Protein AF-A0AAJ3P8P9-F1 (afdb_monomer)

Radius of gyration: 19.2 Å; Cα contacts (8 Å, |Δi|>4): 146; chains: 1; bounding box: 42×25×70 Å

Structure (mmCIF, N/CA/C/O backbone):
data_AF-A0AAJ3P8P9-F1
#
_entry.id   AF-A0AAJ3P8P9-F1
#
loop_
_atom_site.group_PDB
_atom_site.id
_atom_site.type_symbol
_atom_site.label_atom_id
_atom_site.label_alt_id
_atom_site.label_comp_id
_atom_site.label_asym_id
_atom_site.label_entity_id
_atom_site.label_seq_id
_atom_site.pdbx_PDB_ins_code
_atom_site.Cartn_x
_atom_site.Cartn_y
_atom_site.Cartn_z
_atom_site.occupancy
_atom_site.B_iso_or_equiv
_atom_site.auth_seq_id
_atom_site.auth_comp_id
_atom_site.auth_asym_id
_atom_site.auth_atom_id
_atom_site.pdbx_PDB_model_num
ATOM 1 N N . MET A 1 1 ? 12.335 2.574 -23.835 1.00 66.94 1 MET A N 1
ATOM 2 C CA . MET A 1 1 ? 11.159 1.695 -23.687 1.00 66.94 1 MET A CA 1
ATOM 3 C C . MET A 1 1 ? 11.630 0.254 -23.532 1.00 66.94 1 MET A C 1
ATOM 5 O O . MET A 1 1 ? 12.696 -0.057 -24.052 1.00 66.94 1 MET A O 1
ATOM 9 N N . CYS A 1 2 ? 10.925 -0.593 -22.775 1.00 72.62 2 CYS A N 1
ATOM 10 C CA . CYS A 1 2 ? 11.239 -2.029 -22.658 1.00 72.62 2 CYS A CA 1
ATOM 11 C C . CYS A 1 2 ? 10.487 -2.867 -23.708 1.00 72.62 2 CYS A C 1
ATOM 13 O O . CYS A 1 2 ? 9.585 -2.353 -24.362 1.00 72.62 2 CYS A O 1
ATOM 15 N N . SER A 1 3 ? 10.789 -4.168 -23.816 1.00 75.62 3 SER A N 1
ATOM 16 C CA . SER A 1 3 ? 10.095 -5.102 -24.727 1.00 75.62 3 SER A CA 1
ATOM 17 C C . SER A 1 3 ? 8.598 -5.273 -24.438 1.00 75.62 3 SER A C 1
ATOM 19 O O . SER A 1 3 ? 7.863 -5.749 -25.291 1.00 75.62 3 SER A O 1
ATOM 21 N N . ARG A 1 4 ? 8.142 -4.873 -23.244 1.00 71.12 4 ARG A N 1
ATOM 22 C CA . ARG A 1 4 ? 6.721 -4.818 -22.862 1.00 71.12 4 ARG A CA 1
ATOM 23 C C . ARG A 1 4 ? 6.089 -3.435 -23.071 1.00 71.12 4 ARG A C 1
ATOM 25 O O . ARG A 1 4 ? 4.999 -3.185 -22.585 1.00 71.12 4 ARG A O 1
ATOM 32 N N . GLY A 1 5 ? 6.782 -2.514 -23.743 1.00 76.62 5 GLY A N 1
ATOM 33 C CA . GLY A 1 5 ? 6.258 -1.187 -24.080 1.00 76.62 5 GLY A CA 1
ATOM 34 C C . GLY A 1 5 ? 6.382 -0.126 -22.984 1.00 76.62 5 GLY A C 1
ATOM 35 O O . GLY A 1 5 ? 6.023 1.022 -23.217 1.00 76.62 5 GLY A O 1
ATOM 36 N N . HIS A 1 6 ? 6.938 -0.446 -21.814 1.00 76.44 6 HIS A N 1
ATOM 37 C CA . HIS A 1 6 ? 7.059 0.534 -20.734 1.00 76.44 6 HIS A CA 1
ATOM 38 C C . HIS A 1 6 ? 8.055 1.641 -21.072 1.00 76.44 6 HIS A C 1
ATOM 40 O O . HIS A 1 6 ? 9.225 1.363 -21.379 1.00 76.44 6 HIS A O 1
ATOM 46 N N . ASP A 1 7 ? 7.623 2.892 -20.959 1.00 76.12 7 ASP A N 1
ATOM 47 C CA . ASP A 1 7 ? 8.501 4.050 -21.030 1.00 76.12 7 ASP A CA 1
ATOM 48 C C . AS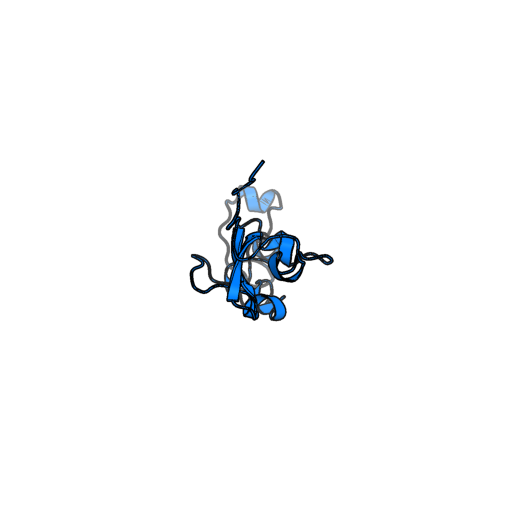P A 1 7 ? 9.231 4.219 -19.685 1.00 76.12 7 ASP A C 1
ATOM 50 O O . ASP A 1 7 ? 8.633 4.204 -18.614 1.00 76.12 7 ASP A O 1
ATOM 54 N N . PHE A 1 8 ? 10.561 4.278 -19.724 1.00 72.19 8 PHE A N 1
ATOM 55 C CA . PHE A 1 8 ? 11.367 4.595 -18.550 1.00 72.19 8 PHE A CA 1
ATOM 56 C C . PHE A 1 8 ? 12.691 5.215 -18.989 1.00 72.19 8 PHE A C 1
ATOM 58 O O . PHE A 1 8 ? 13.346 4.729 -19.925 1.00 72.19 8 PHE A O 1
ATOM 65 N N . SER A 1 9 ? 13.095 6.269 -18.286 1.00 67.19 9 SER A N 1
ATOM 66 C CA . SER A 1 9 ? 14.413 6.880 -18.436 1.00 67.19 9 SER A CA 1
ATOM 67 C C . SER A 1 9 ? 15.405 6.210 -17.493 1.00 67.19 9 SER A C 1
ATOM 69 O O . SER A 1 9 ? 15.178 6.115 -16.290 1.00 67.19 9 SER A O 1
ATOM 71 N N . ALA A 1 10 ? 16.513 5.738 -18.056 1.00 64.62 10 ALA A N 1
ATOM 72 C CA . ALA A 1 10 ? 17.664 5.223 -17.328 1.00 64.62 10 ALA A CA 1
ATOM 73 C C . ALA A 1 10 ? 18.930 5.735 -18.019 1.00 64.62 10 ALA A C 1
ATOM 75 O O . ALA A 1 10 ? 18.974 5.788 -19.252 1.00 64.62 10 ALA A O 1
ATOM 76 N N . SER A 1 11 ? 19.950 6.098 -17.240 1.00 71.62 11 SER A N 1
ATOM 77 C CA . SER A 1 11 ? 21.252 6.500 -17.780 1.00 71.62 11 SER A CA 1
ATOM 78 C C . SER A 1 11 ? 21.854 5.377 -18.641 1.00 71.62 11 SER A C 1
ATOM 80 O O . SER A 1 11 ? 21.644 4.202 -18.323 1.00 71.62 11 SER A O 1
ATOM 82 N N . PRO A 1 12 ? 22.638 5.685 -19.692 1.00 67.19 12 PRO A N 1
ATOM 83 C CA . PRO A 1 12 ? 23.249 4.674 -20.563 1.00 67.19 12 PRO A CA 1
ATOM 84 C C . PRO A 1 12 ? 24.023 3.583 -19.802 1.00 67.19 12 PRO A C 1
ATOM 86 O O . PRO A 1 12 ? 23.894 2.407 -20.122 1.00 67.19 12 PRO A O 1
ATOM 89 N N . ALA A 1 13 ? 24.730 3.947 -18.726 1.00 64.31 13 ALA A N 1
ATOM 90 C CA . ALA A 1 13 ? 25.437 2.999 -17.860 1.00 64.31 13 ALA A CA 1
ATOM 91 C C . ALA A 1 13 ? 24.504 1.992 -17.151 1.00 64.31 13 ALA A C 1
ATOM 93 O O . ALA A 1 13 ? 24.843 0.817 -17.029 1.00 64.31 13 ALA A O 1
ATOM 94 N N . ASN A 1 14 ? 23.299 2.413 -16.744 1.00 65.38 14 ASN A N 1
ATOM 95 C CA . ASN A 1 14 ? 22.309 1.508 -16.147 1.00 65.38 14 ASN A CA 1
ATOM 96 C C . ASN A 1 14 ? 21.771 0.497 -17.165 1.00 65.38 14 ASN A C 1
ATOM 98 O O . ASN A 1 14 ? 21.424 -0.619 -16.783 1.00 65.38 14 ASN A O 1
ATOM 102 N N . ARG A 1 15 ? 21.741 0.856 -18.457 1.00 63.12 15 ARG A N 1
ATOM 103 C CA . ARG A 1 15 ? 21.346 -0.075 -19.524 1.00 63.12 15 ARG A CA 1
ATOM 104 C C . ARG A 1 15 ? 22.382 -1.178 -19.728 1.00 63.12 15 ARG A C 1
ATOM 106 O O . ARG A 1 15 ? 21.991 -2.329 -19.881 1.00 63.12 15 ARG A O 1
ATOM 113 N N . SER A 1 16 ? 23.670 -0.844 -19.668 1.00 56.97 16 SER A N 1
ATOM 114 C CA . SER A 1 16 ? 24.763 -1.812 -19.830 1.00 56.97 16 SER A CA 1
ATOM 115 C C . SER A 1 16 ? 24.940 -2.744 -18.621 1.00 56.97 16 SER A C 1
ATOM 117 O O . SER A 1 16 ? 25.314 -3.895 -18.803 1.00 56.97 16 SER A O 1
ATOM 119 N N . ASN A 1 17 ? 24.620 -2.284 -17.403 1.00 58.56 17 ASN A N 1
ATOM 120 C CA . ASN A 1 17 ? 24.729 -3.072 -16.161 1.00 58.56 17 ASN A CA 1
ATOM 121 C C . ASN A 1 17 ? 23.507 -3.959 -15.845 1.00 58.56 17 ASN A C 1
ATOM 123 O O . ASN A 1 17 ? 23.432 -4.536 -14.763 1.00 58.56 17 ASN A O 1
ATOM 127 N N . GLY A 1 18 ? 22.523 -4.063 -16.744 1.00 57.28 18 GLY A N 1
ATOM 128 C CA . GLY A 1 18 ? 21.357 -4.926 -16.525 1.00 57.28 18 GLY A CA 1
ATOM 129 C C . GLY A 1 18 ? 20.327 -4.384 -15.524 1.00 57.28 18 GLY A C 1
ATOM 130 O O . GLY A 1 18 ? 19.440 -5.133 -15.111 1.00 57.28 18 GLY A O 1
ATOM 131 N N . PHE A 1 19 ? 20.368 -3.089 -15.172 1.00 60.69 19 PHE A N 1
ATOM 132 C CA . PHE A 1 19 ? 19.239 -2.428 -14.508 1.00 60.69 19 PHE A CA 1
ATOM 133 C C . PHE A 1 19 ? 18.108 -2.273 -15.531 1.00 60.69 19 PHE A C 1
ATOM 135 O O . PHE A 1 19 ? 17.963 -1.254 -16.209 1.00 60.69 19 PHE A O 1
ATOM 142 N N . GLY A 1 20 ? 17.355 -3.359 -15.700 1.00 70.88 20 GLY A N 1
ATOM 143 C CA . GLY A 1 20 ? 16.244 -3.463 -16.629 1.00 70.88 20 GLY A CA 1
ATOM 144 C C . GLY A 1 20 ? 15.084 -2.529 -16.282 1.00 70.88 20 GLY A C 1
ATOM 145 O O . GLY A 1 20 ? 15.142 -1.674 -15.402 1.00 70.88 20 GLY A O 1
ATOM 146 N N . CYS A 1 21 ? 13.985 -2.701 -17.004 1.00 76.69 21 CYS A N 1
ATOM 147 C CA . CYS A 1 21 ? 12.789 -1.888 -16.834 1.00 76.69 21 CYS A CA 1
ATOM 148 C C . CYS A 1 21 ? 12.268 -1.921 -15.380 1.00 76.69 21 CYS A C 1
ATOM 150 O O . CYS A 1 21 ? 11.905 -3.004 -14.912 1.00 76.69 21 CYS A O 1
ATOM 152 N N . PRO A 1 22 ? 12.127 -0.773 -14.685 1.00 73.44 22 PRO A N 1
ATOM 153 C CA . PRO A 1 22 ? 11.731 -0.731 -13.273 1.00 73.44 22 PRO A CA 1
ATOM 154 C C . PRO A 1 22 ? 10.335 -1.321 -13.037 1.00 73.44 22 PRO A C 1
ATOM 156 O O . PRO A 1 22 ? 10.095 -1.949 -12.012 1.00 73.44 22 PRO A O 1
ATOM 159 N N . TYR A 1 23 ? 9.440 -1.205 -14.017 1.00 77.62 23 TYR A N 1
ATOM 160 C CA . TYR A 1 23 ? 8.126 -1.850 -13.989 1.00 77.62 23 TYR A CA 1
ATOM 161 C C . TYR A 1 23 ? 8.202 -3.383 -14.120 1.00 77.62 23 TYR A C 1
ATOM 163 O O . TYR A 1 23 ? 7.408 -4.096 -13.521 1.00 77.62 23 TYR A O 1
ATOM 171 N N . CYS A 1 24 ? 9.164 -3.924 -14.882 1.00 71.94 24 CYS A N 1
ATOM 172 C CA . CYS A 1 24 ? 9.376 -5.376 -14.977 1.00 71.94 24 CYS A CA 1
ATOM 173 C C . CYS A 1 24 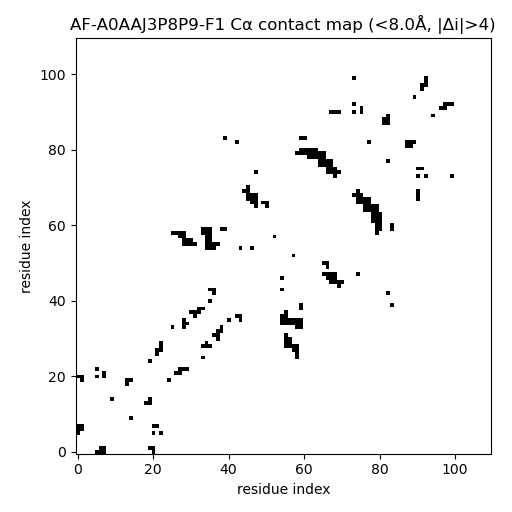? 10.058 -5.930 -13.730 1.00 71.94 24 CYS A C 1
ATOM 175 O O . CYS A 1 24 ? 9.750 -7.035 -13.308 1.00 71.94 24 CYS A O 1
ATOM 177 N N . ALA A 1 25 ? 10.951 -5.146 -13.131 1.00 70.88 25 ALA A N 1
ATOM 178 C CA . ALA A 1 25 ? 11.624 -5.484 -11.884 1.00 70.88 25 ALA A CA 1
ATOM 179 C C . ALA A 1 25 ? 10.730 -5.303 -10.635 1.00 70.88 25 ALA A C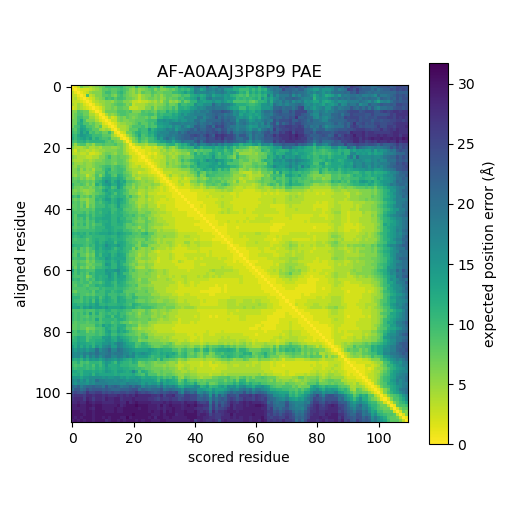 1
ATOM 181 O O . ALA A 1 25 ? 11.222 -5.422 -9.514 1.00 70.88 25 ALA A O 1
ATOM 182 N N . GLY A 1 26 ? 9.444 -4.954 -10.803 1.00 69.06 26 GLY A N 1
ATOM 183 C CA . GLY A 1 26 ? 8.500 -4.730 -9.700 1.00 69.06 26 GLY A CA 1
ATOM 184 C C . GLY A 1 26 ? 8.817 -3.512 -8.823 1.00 69.06 26 GLY A C 1
ATOM 185 O O . GLY A 1 26 ? 8.242 -3.363 -7.748 1.00 69.06 26 GLY A O 1
ATOM 186 N N . GLN A 1 27 ? 9.727 -2.639 -9.269 1.00 70.62 27 GLN A N 1
ATOM 187 C CA . GLN A 1 27 ? 10.130 -1.420 -8.559 1.00 70.62 27 GLN A CA 1
ATOM 188 C C . GLN A 1 27 ? 9.103 -0.293 -8.721 1.00 70.62 27 GLN A C 1
ATOM 190 O O . GLN A 1 27 ? 9.048 0.616 -7.898 1.00 70.62 27 GLN A O 1
ATOM 195 N N . ARG A 1 28 ? 8.300 -0.336 -9.792 1.00 76.56 28 ARG A N 1
ATOM 196 C CA . ARG A 1 28 ? 7.208 0.606 -10.061 1.00 76.56 28 ARG A CA 1
ATOM 197 C C . ARG A 1 28 ? 5.938 -0.144 -10.468 1.00 76.56 28 ARG A C 1
ATOM 199 O O . ARG A 1 28 ? 6.061 -1.144 -11.179 1.00 76.56 28 ARG A O 1
ATOM 206 N N . PRO A 1 29 ? 4.751 0.325 -10.052 1.00 80.69 29 PRO A N 1
ATOM 207 C CA . PRO A 1 29 ? 3.496 -0.258 -10.495 1.00 80.69 29 PRO A CA 1
ATOM 208 C C . PRO A 1 29 ? 3.224 0.125 -11.944 1.00 80.69 29 PRO A C 1
ATOM 210 O O . PRO A 1 29 ? 3.528 1.235 -12.382 1.00 80.69 29 PRO A O 1
ATOM 213 N N . TRP A 1 30 ? 2.652 -0.818 -12.676 1.00 81.88 30 TRP A N 1
ATOM 214 C CA . TRP A 1 30 ? 2.029 -0.586 -13.964 1.00 81.88 30 TRP A CA 1
ATOM 215 C C . TRP A 1 30 ? 0.522 -0.664 -13.763 1.00 81.88 30 TRP A C 1
ATOM 217 O O . TRP A 1 30 ? -0.002 -1.718 -13.391 1.00 81.88 30 TRP A O 1
ATOM 227 N N . ARG A 1 31 ? -0.146 0.472 -13.964 1.00 80.00 31 ARG A N 1
ATOM 228 C CA . ARG A 1 31 ? -1.590 0.614 -13.786 1.00 80.00 31 ARG A CA 1
ATOM 229 C C . ARG A 1 31 ? -2.335 -0.379 -14.680 1.00 80.00 31 ARG A C 1
ATOM 231 O O . ARG A 1 31 ? -2.086 -0.432 -15.881 1.00 80.00 31 ARG A O 1
ATOM 238 N N . GLY A 1 32 ? -3.256 -1.131 -14.093 1.00 77.88 32 GLY A N 1
ATOM 239 C CA . GLY A 1 32 ? -4.039 -2.168 -14.759 1.00 77.88 32 GLY A CA 1
ATOM 240 C C . GLY A 1 32 ? -3.361 -3.539 -14.842 1.00 77.88 32 GLY A C 1
ATOM 241 O O . GLY A 1 32 ? -3.941 -4.444 -15.435 1.00 77.88 32 GLY A O 1
ATOM 242 N N . GLU A 1 33 ? -2.159 -3.726 -14.279 1.00 79.56 33 GLU A N 1
ATOM 243 C CA . GLU A 1 33 ? -1.449 -5.017 -14.354 1.00 79.56 33 GLU A CA 1
ATOM 244 C C . GLU A 1 33 ? -0.739 -5.390 -13.049 1.00 79.56 33 GLU A C 1
ATOM 246 O O . GLU A 1 33 ? -0.930 -6.490 -12.535 1.00 79.56 33 GLU A O 1
ATOM 251 N N . THR A 1 34 ? 0.087 -4.492 -12.499 1.00 82.06 34 THR A N 1
ATOM 252 C CA . THR A 1 34 ? 0.941 -4.789 -11.329 1.00 82.06 34 THR A CA 1
ATOM 253 C C . THR A 1 34 ? 0.723 -3.858 -10.139 1.00 82.06 34 THR A C 1
ATOM 255 O O . THR A 1 34 ? 1.412 -3.970 -9.118 1.00 82.06 34 THR A O 1
ATOM 258 N N . ASP A 1 35 ? -0.227 -2.936 -10.250 1.00 86.50 35 ASP A N 1
ATOM 259 C CA . ASP A 1 35 ? -0.641 -2.063 -9.162 1.00 86.50 35 ASP A CA 1
ATOM 260 C C . ASP A 1 35 ? -1.495 -2.788 -8.105 1.00 86.50 35 ASP A C 1
ATOM 262 O O . ASP A 1 35 ? -2.014 -3.890 -8.318 1.00 86.50 35 ASP A O 1
ATOM 266 N N . LEU A 1 36 ? -1.616 -2.175 -6.925 1.00 87.75 36 LEU A N 1
ATOM 267 C CA . LEU A 1 36 ? -2.363 -2.735 -5.802 1.00 87.75 36 LEU A CA 1
ATOM 268 C C . LEU A 1 36 ? -3.852 -2.894 -6.120 1.00 87.75 36 LEU A C 1
ATOM 270 O O . LEU A 1 36 ? -4.431 -3.894 -5.699 1.00 87.75 36 LEU A O 1
ATOM 274 N N . ALA A 1 37 ? -4.464 -1.949 -6.839 1.00 88.81 37 ALA A N 1
ATOM 275 C CA . ALA A 1 37 ? -5.892 -2.000 -7.139 1.00 88.81 37 ALA A CA 1
ATOM 276 C C . ALA A 1 37 ? -6.249 -3.177 -8.044 1.00 88.81 37 ALA A C 1
ATOM 278 O O . ALA A 1 37 ? -7.217 -3.888 -7.77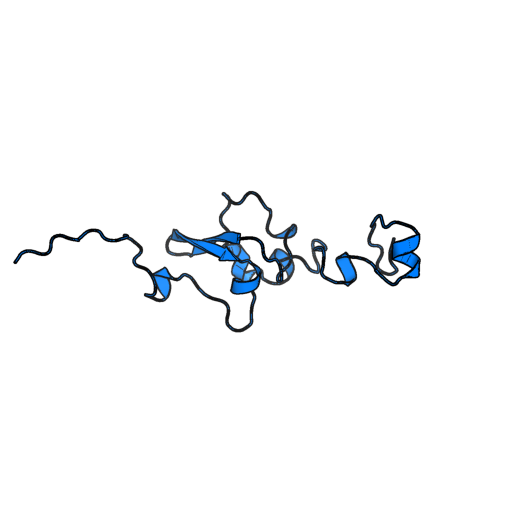4 1.00 88.81 37 ALA A O 1
ATOM 279 N N . THR A 1 38 ? -5.419 -3.435 -9.050 1.00 88.62 38 THR A N 1
ATOM 280 C CA . THR A 1 38 ? -5.573 -4.575 -9.953 1.00 88.62 38 THR A CA 1
ATOM 281 C C . THR A 1 38 ? -5.307 -5.898 -9.239 1.00 88.62 38 THR A C 1
ATOM 283 O O . THR A 1 38 ? -6.081 -6.845 -9.369 1.00 88.62 38 THR A O 1
ATOM 286 N N . LEU A 1 39 ? -4.215 -5.989 -8.473 1.00 89.12 39 LEU A N 1
ATOM 287 C CA . LEU A 1 39 ? -3.793 -7.261 -7.882 1.00 89.12 39 LEU A CA 1
ATOM 288 C C . LEU A 1 39 ? -4.547 -7.632 -6.600 1.00 89.12 39 LEU A C 1
ATOM 290 O O . LEU A 1 39 ? -4.604 -8.814 -6.261 1.00 89.12 39 LEU A O 1
ATOM 294 N N . ARG A 1 40 ? -5.061 -6.650 -5.851 1.00 89.50 40 ARG A N 1
ATOM 295 C CA . ARG A 1 40 ? -5.715 -6.837 -4.544 1.00 89.50 40 ARG A CA 1
ATOM 296 C C . ARG A 1 40 ? -6.971 -5.970 -4.396 1.00 89.50 40 ARG A C 1
ATOM 298 O O . ARG A 1 40 ? -7.028 -5.131 -3.492 1.00 89.50 40 ARG A O 1
ATOM 305 N N . PRO A 1 41 ? -8.010 -6.204 -5.219 1.00 90.19 41 PRO A N 1
ATOM 306 C CA . PRO A 1 41 ? -9.283 -5.486 -5.115 1.00 90.19 41 PRO A CA 1
ATOM 307 C C . PRO A 1 41 ? -9.956 -5.673 -3.746 1.00 90.19 41 PRO A C 1
ATOM 309 O O . PRO A 1 41 ? -10.665 -4.787 -3.271 1.00 90.19 41 PRO A O 1
ATOM 312 N N . ASP A 1 42 ? -9.680 -6.788 -3.062 1.00 89.06 42 ASP A N 1
ATOM 313 C CA . ASP A 1 42 ? -10.116 -7.050 -1.691 1.00 89.06 42 ASP A CA 1
ATOM 314 C C . ASP A 1 42 ? -9.637 -5.975 -0.703 1.00 89.06 42 ASP A C 1
ATOM 316 O O . ASP A 1 42 ? -10.400 -5.561 0.167 1.00 89.06 42 ASP A O 1
ATOM 320 N N . LEU A 1 43 ? -8.415 -5.466 -0.883 1.00 90.62 43 LEU A N 1
ATOM 321 C CA . LEU A 1 43 ? -7.815 -4.447 -0.022 1.00 90.62 43 LEU A CA 1
ATOM 322 C C . LEU A 1 43 ? -8.265 -3.024 -0.370 1.00 90.62 43 LEU A C 1
ATOM 324 O O . LEU A 1 43 ? -8.178 -2.145 0.484 1.00 90.62 43 LEU A O 1
ATOM 328 N N . ILE A 1 44 ? -8.758 -2.784 -1.588 1.00 91.94 44 ILE A N 1
ATOM 329 C CA . ILE A 1 44 ? -9.215 -1.452 -2.020 1.00 91.94 44 ILE A CA 1
ATOM 330 C C . ILE A 1 44 ? -10.457 -1.009 -1.258 1.00 91.94 44 ILE A C 1
ATOM 332 O O . ILE A 1 44 ? -10.593 0.166 -0.934 1.00 91.94 44 ILE A O 1
ATOM 336 N N . GLN A 1 45 ? -11.303 -1.960 -0.869 1.00 91.19 45 GLN A N 1
ATOM 337 C CA . GLN A 1 45 ? -12.432 -1.703 0.028 1.00 91.19 45 GLN A CA 1
ATOM 338 C C . GLN A 1 45 ? -11.988 -1.186 1.401 1.00 91.19 45 GLN A C 1
ATOM 340 O O . GLN A 1 45 ? -12.771 -0.550 2.100 1.00 91.19 45 GLN A O 1
ATOM 345 N N . GLU A 1 46 ? -10.744 -1.471 1.788 1.00 93.75 46 GLU A N 1
ATOM 346 C CA . GLU A 1 46 ? -10.161 -1.026 3.046 1.00 93.75 46 GLU A CA 1
ATOM 347 C C . GLU A 1 46 ? -9.248 0.201 2.879 1.00 93.75 46 GLU A C 1
ATOM 349 O O . GLU A 1 46 ? -8.595 0.602 3.841 1.00 93.75 46 GLU A O 1
ATOM 354 N N . TRP A 1 47 ? -9.153 0.792 1.684 1.00 94.25 47 TRP A N 1
ATOM 355 C CA . TRP A 1 47 ? -8.329 1.976 1.431 1.00 94.25 47 TRP A CA 1
ATOM 356 C C . TRP A 1 47 ? -9.022 3.245 1.935 1.00 94.25 47 TRP A C 1
ATOM 358 O O . TRP A 1 47 ? -10.193 3.484 1.642 1.00 94.25 47 TRP A O 1
ATOM 368 N N . ASP A 1 48 ? -8.308 4.085 2.687 1.00 94.56 48 ASP A N 1
ATOM 369 C CA . ASP A 1 48 ? -8.840 5.379 3.121 1.00 94.56 48 ASP A CA 1
ATOM 370 C C . ASP A 1 48 ? -8.564 6.473 2.072 1.00 94.56 48 ASP A C 1
ATOM 372 O O . ASP A 1 48 ? -7.435 6.644 1.611 1.00 94.56 48 ASP A O 1
ATOM 376 N N . ASN A 1 49 ? -9.587 7.253 1.716 1.00 92.12 49 ASN A N 1
ATOM 377 C CA . ASN A 1 49 ? -9.474 8.332 0.724 1.00 92.12 49 ASN A CA 1
ATOM 378 C C . ASN A 1 49 ? -8.631 9.527 1.207 1.00 92.12 49 ASN A C 1
ATOM 380 O O . ASN A 1 49 ? -8.312 10.406 0.415 1.00 92.12 49 ASN A O 1
ATOM 384 N N . SER A 1 50 ? -8.270 9.580 2.493 1.00 92.81 50 SER A N 1
ATOM 385 C CA . SER A 1 50 ? -7.387 10.616 3.050 1.00 92.81 50 SER A CA 1
ATOM 386 C C . SER A 1 50 ? -5.906 10.338 2.764 1.00 92.81 50 SER A C 1
ATOM 388 O O . SER A 1 50 ? -5.045 11.127 3.154 1.00 92.81 50 SER A O 1
ATOM 390 N N . ASN A 1 51 ? -5.582 9.197 2.146 1.00 92.69 51 ASN A N 1
ATOM 391 C CA . ASN A 1 51 ? -4.212 8.872 1.775 1.00 92.69 51 ASN A CA 1
ATOM 392 C C . ASN A 1 51 ? -3.698 9.814 0.675 1.00 92.69 51 ASN A C 1
ATOM 394 O O . ASN A 1 51 ? -4.432 10.126 -0.256 1.00 92.69 51 ASN A O 1
ATOM 398 N N . PRO A 1 52 ? -2.414 10.208 0.720 1.00 91.00 52 PRO A N 1
ATOM 399 C CA . PRO A 1 52 ? -1.814 11.067 -0.303 1.00 91.00 52 PRO A CA 1
ATOM 400 C C . PRO A 1 52 ? -1.441 10.316 -1.593 1.00 91.00 52 PRO A C 1
ATOM 402 O O . PRO A 1 52 ? -0.875 10.912 -2.504 1.00 91.00 52 PRO A O 1
ATOM 405 N N . PHE A 1 53 ? -1.689 9.006 -1.646 1.00 89.12 53 PHE A N 1
ATOM 406 C CA . PHE A 1 53 ? -1.370 8.146 -2.779 1.00 89.12 53 PHE A CA 1
ATOM 407 C C . PHE A 1 53 ? -2.645 7.486 -3.287 1.00 89.12 53 PHE A C 1
ATOM 409 O O . PHE A 1 53 ? -3.510 7.118 -2.490 1.00 89.12 53 PHE A O 1
ATOM 416 N N . ASP A 1 54 ? -2.711 7.259 -4.592 1.00 89.62 54 ASP A N 1
ATOM 417 C CA . ASP A 1 54 ? -3.755 6.441 -5.194 1.00 89.62 54 ASP A CA 1
ATOM 418 C C . ASP A 1 54 ? -3.364 4.958 -5.143 1.00 89.62 54 ASP A C 1
ATOM 420 O O . ASP A 1 54 ? -2.183 4.622 -5.321 1.00 89.62 54 ASP A O 1
ATOM 424 N N . PRO A 1 55 ? -4.322 4.038 -4.945 1.00 88.12 55 PRO A N 1
ATOM 425 C CA . PRO A 1 55 ? -4.030 2.611 -4.888 1.00 88.12 55 PRO A CA 1
ATOM 426 C C . PRO A 1 55 ? -3.434 2.070 -6.198 1.00 88.12 55 PRO A C 1
ATOM 428 O O . PRO A 1 55 ? -2.662 1.115 -6.168 1.00 88.12 55 PRO A O 1
ATOM 431 N N . ASP A 1 56 ? -3.713 2.688 -7.347 1.00 88.50 56 ASP A N 1
ATOM 432 C CA . ASP A 1 56 ? -3.114 2.294 -8.625 1.00 88.50 56 ASP A CA 1
ATOM 433 C C . ASP A 1 56 ? -1.678 2.820 -8.830 1.00 88.50 56 ASP A C 1
ATOM 435 O O . ASP A 1 56 ? -0.971 2.386 -9.741 1.00 88.50 56 ASP A O 1
ATOM 439 N N . THR A 1 57 ? -1.202 3.700 -7.944 1.00 86.00 57 THR A N 1
ATOM 440 C CA . THR A 1 57 ? 0.172 4.236 -7.969 1.00 86.00 57 THR A CA 1
ATOM 441 C C . THR A 1 57 ? 1.117 3.523 -7.004 1.00 86.00 57 THR A C 1
ATOM 443 O O . THR A 1 57 ? 2.305 3.851 -6.933 1.00 86.00 57 THR A O 1
ATOM 446 N N . VAL A 1 58 ? 0.631 2.506 -6.285 1.00 89.12 58 VAL A N 1
ATOM 447 C CA . VAL A 1 58 ? 1.422 1.714 -5.336 1.00 89.12 58 VAL A CA 1
ATOM 448 C C . VAL A 1 58 ? 1.454 0.239 -5.734 1.00 89.12 58 VAL A C 1
ATOM 450 O O . VAL A 1 58 ? 0.472 -0.328 -6.202 1.00 89.12 58 VAL A O 1
ATOM 453 N N . THR A 1 59 ? 2.602 -0.413 -5.545 1.00 88.25 59 THR A N 1
ATOM 454 C CA . THR A 1 59 ? 2.730 -1.863 -5.753 1.00 88.25 59 THR A CA 1
ATOM 455 C C . THR A 1 59 ? 2.309 -2.631 -4.507 1.00 88.25 59 THR A C 1
ATOM 457 O O . THR A 1 59 ? 2.422 -2.142 -3.379 1.00 88.25 59 THR A O 1
ATOM 460 N N . VAL A 1 60 ? 1.933 -3.901 -4.682 1.00 87.56 60 VAL A N 1
ATOM 461 C CA . VAL A 1 60 ? 1.637 -4.798 -3.555 1.00 87.56 60 VAL A CA 1
ATOM 462 C C . VAL A 1 60 ? 2.818 -4.956 -2.590 1.00 87.56 60 VAL A C 1
ATOM 464 O O . VAL A 1 60 ? 2.611 -5.169 -1.404 1.00 87.56 60 VAL A O 1
ATOM 467 N N . GLY A 1 61 ? 4.058 -4.831 -3.068 1.00 85.62 61 GLY A N 1
ATOM 468 C CA . GLY A 1 61 ? 5.276 -4.918 -2.256 1.00 85.62 61 GLY A CA 1
ATOM 469 C C . GLY A 1 61 ? 5.725 -3.590 -1.645 1.00 85.62 61 GLY A C 1
ATOM 470 O O . GLY A 1 61 ? 6.799 -3.542 -1.046 1.00 85.62 61 GLY A O 1
ATOM 471 N N . SER A 1 62 ? 4.944 -2.518 -1.797 1.00 87.19 62 SER A N 1
ATOM 472 C CA . SER A 1 62 ? 5.377 -1.180 -1.408 1.00 87.19 62 SER A CA 1
ATOM 473 C C . SER A 1 62 ? 5.542 -1.035 0.107 1.00 87.19 62 SER A C 1
ATOM 475 O O . SER A 1 62 ? 4.665 -1.389 0.901 1.00 87.19 62 SER A O 1
ATOM 477 N N . GLY A 1 63 ? 6.681 -0.481 0.521 1.00 89.25 63 GLY A N 1
ATOM 478 C CA . GLY A 1 63 ? 6.986 -0.189 1.922 1.00 89.25 63 GLY A CA 1
ATOM 479 C C . GLY A 1 63 ? 6.241 1.023 2.487 1.00 89.25 63 GLY A C 1
ATOM 480 O O . GLY A 1 63 ? 6.390 1.304 3.676 1.00 89.25 63 GLY A O 1
ATOM 481 N N . VAL A 1 64 ? 5.458 1.731 1.664 1.00 90.38 64 VAL A N 1
ATOM 482 C CA . VAL A 1 64 ? 4.707 2.921 2.080 1.00 90.38 64 VAL A CA 1
ATOM 483 C C . VAL A 1 64 ? 3.651 2.562 3.122 1.00 90.38 64 VAL A C 1
ATOM 485 O O . VAL A 1 64 ? 2.928 1.571 2.981 1.00 90.38 64 VAL A O 1
ATOM 488 N N . SER A 1 65 ? 3.583 3.367 4.180 1.00 93.12 65 SER A N 1
ATOM 489 C CA . SER A 1 65 ? 2.528 3.293 5.189 1.00 93.12 65 SER A CA 1
ATOM 490 C C . SER A 1 65 ? 1.351 4.149 4.752 1.00 93.12 65 SER A C 1
ATOM 492 O O . SER A 1 65 ? 1.525 5.329 4.463 1.00 93.12 65 SER A O 1
ATOM 494 N N . VAL A 1 66 ? 0.167 3.548 4.738 1.00 94.50 66 VAL A N 1
ATOM 495 C CA . VAL A 1 66 ? -1.097 4.204 4.393 1.00 94.50 66 VAL A CA 1
ATOM 496 C C . VAL A 1 66 ? -2.130 3.924 5.475 1.00 94.50 66 VAL A C 1
ATOM 498 O O . VAL A 1 66 ? -1.966 3.011 6.295 1.00 94.50 66 VAL A O 1
ATOM 501 N N . ILE A 1 67 ? -3.179 4.733 5.497 1.00 94.81 67 ILE A N 1
ATOM 502 C CA . ILE A 1 67 ? -4.331 4.562 6.367 1.00 94.81 67 ILE A CA 1
ATOM 503 C C . ILE A 1 67 ? -5.290 3.567 5.722 1.00 94.81 67 ILE A C 1
ATOM 505 O O . ILE A 1 67 ? -5.690 3.713 4.568 1.00 94.81 67 ILE A O 1
ATOM 509 N N . TRP A 1 68 ? -5.649 2.554 6.496 1.00 93.94 68 TRP A N 1
ATOM 510 C CA . TRP A 1 68 ? -6.644 1.553 6.155 1.00 93.94 68 TRP A CA 1
ATOM 511 C C . TRP A 1 68 ? -7.890 1.800 6.985 1.00 93.94 68 TRP A C 1
ATOM 513 O O . TRP A 1 68 ? -7.775 2.132 8.165 1.00 93.94 68 TRP A O 1
ATOM 523 N N . ARG A 1 69 ? -9.061 1.600 6.390 1.00 94.25 69 ARG A N 1
ATOM 524 C CA . ARG A 1 69 ? -10.367 1.751 7.025 1.00 94.25 69 ARG A CA 1
ATOM 525 C C . ARG A 1 69 ? -11.184 0.490 6.798 1.00 94.25 69 ARG A C 1
ATOM 527 O O . ARG A 1 69 ? -11.518 0.172 5.669 1.00 94.25 69 ARG A O 1
ATOM 534 N N . CYS A 1 70 ? -11.515 -0.247 7.851 1.00 92.56 70 CYS A N 1
ATOM 535 C CA . CYS A 1 70 ? -12.332 -1.453 7.694 1.00 92.56 70 CYS A CA 1
ATOM 536 C C . CYS A 1 70 ? -13.819 -1.098 7.584 1.00 92.56 70 CYS A C 1
ATOM 538 O O . CYS A 1 70 ? -14.231 0.015 7.904 1.00 92.56 70 CYS A O 1
ATOM 540 N N . ALA A 1 71 ? -14.652 -2.083 7.240 1.00 90.62 71 ALA A N 1
ATOM 541 C CA . ALA A 1 71 ? -16.108 -1.923 7.167 1.00 90.62 71 ALA A CA 1
ATOM 542 C C . ALA A 1 71 ? -16.769 -1.460 8.486 1.00 90.62 71 ALA A C 1
ATOM 544 O O . ALA A 1 71 ? -17.880 -0.943 8.465 1.00 90.62 71 ALA A O 1
ATOM 545 N N . ARG A 1 72 ? -16.092 -1.623 9.634 1.00 89.31 72 ARG A N 1
ATOM 546 C CA . ARG A 1 72 ? -16.540 -1.124 10.950 1.00 89.31 72 ARG A CA 1
ATOM 547 C C . ARG A 1 72 ? -16.008 0.280 11.277 1.00 89.31 72 ARG A C 1
ATOM 549 O O . ARG A 1 72 ? -15.911 0.629 12.444 1.00 89.31 72 ARG A O 1
ATOM 556 N N . ASP A 1 73 ? -15.581 1.032 10.268 1.00 89.31 73 ASP A N 1
ATOM 557 C CA . ASP A 1 73 ? -15.037 2.394 10.363 1.00 89.31 73 ASP A CA 1
ATOM 558 C C . ASP A 1 73 ? -13.710 2.567 11.121 1.00 89.31 73 ASP A C 1
ATOM 560 O O . ASP A 1 73 ? -13.187 3.673 11.219 1.00 89.31 73 ASP A O 1
ATOM 564 N N . HIS A 1 74 ? -13.092 1.496 11.619 1.00 91.06 74 HIS A N 1
ATOM 565 C CA . HIS A 1 74 ? -11.805 1.639 12.293 1.00 91.06 74 HIS A CA 1
ATOM 566 C C . HIS A 1 74 ? -10.712 2.034 11.310 1.00 91.06 74 HIS A C 1
ATOM 568 O O . HIS A 1 74 ? -10.511 1.340 10.311 1.00 91.06 74 HIS A O 1
ATOM 574 N N . ARG A 1 75 ? -9.954 3.079 11.648 1.00 93.19 75 ARG A N 1
ATOM 575 C CA . ARG A 1 75 ? -8.812 3.548 10.862 1.00 93.19 75 ARG A CA 1
ATOM 576 C C . ARG A 1 75 ? -7.502 3.161 11.529 1.00 93.19 75 ARG A C 1
ATOM 578 O O . ARG A 1 75 ? -7.317 3.432 12.709 1.00 93.19 75 ARG A O 1
ATOM 585 N N . TRP A 1 76 ? -6.582 2.549 10.791 1.00 91.94 76 TRP A N 1
ATOM 586 C CA . TRP A 1 76 ? -5.240 2.239 11.292 1.00 91.94 76 TRP A CA 1
ATOM 587 C C . TRP A 1 76 ?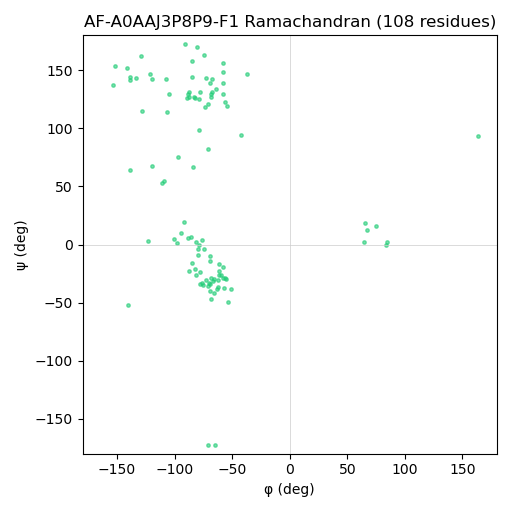 -4.177 2.449 10.220 1.00 91.94 76 TRP A C 1
ATOM 589 O O . TRP A 1 76 ? -4.426 2.287 9.029 1.00 91.94 76 TRP A O 1
ATOM 599 N N . SER A 1 77 ? -2.959 2.770 10.652 1.00 92.31 77 SER A N 1
ATOM 600 C CA . SER A 1 77 ? -1.805 2.882 9.761 1.00 92.31 77 SER A CA 1
ATOM 601 C C . SER A 1 77 ? -1.116 1.529 9.599 1.00 92.31 77 SER A C 1
ATOM 603 O O . SER A 1 77 ? -0.795 0.861 10.585 1.00 92.31 77 SER A O 1
ATOM 605 N N . ALA A 1 78 ? -0.875 1.111 8.356 1.00 92.00 78 ALA A N 1
ATOM 606 C CA . ALA A 1 78 ? -0.064 -0.065 8.056 1.00 92.00 78 ALA A CA 1
ATOM 607 C C . ALA A 1 78 ? 0.613 0.045 6.684 1.00 92.00 78 ALA A C 1
ATOM 609 O O . ALA A 1 78 ? 0.107 0.687 5.763 1.00 92.00 78 ALA A O 1
ATOM 610 N N . ARG A 1 79 ? 1.752 -0.641 6.531 1.00 93.50 79 ARG A N 1
ATOM 611 C CA . ARG A 1 79 ? 2.456 -0.736 5.244 1.00 93.50 79 ARG A CA 1
ATOM 612 C C . ARG A 1 79 ? 1.665 -1.570 4.241 1.00 93.50 79 ARG A C 1
ATOM 614 O O . ARG A 1 79 ? 1.196 -2.654 4.603 1.00 93.50 79 ARG A O 1
ATOM 621 N N . VAL A 1 80 ? 1.621 -1.135 2.981 1.00 92.06 80 VAL A N 1
ATOM 622 C CA . VAL A 1 80 ? 0.990 -1.890 1.879 1.00 92.06 80 VAL A CA 1
ATOM 623 C C . VAL A 1 80 ? 1.564 -3.305 1.796 1.00 92.06 80 VAL A C 1
ATOM 625 O O . VAL A 1 80 ? 0.816 -4.277 1.888 1.00 92.06 80 VAL A O 1
ATOM 628 N N . ALA A 1 81 ? 2.893 -3.436 1.796 1.00 90.94 81 ALA A N 1
ATOM 629 C CA . ALA A 1 81 ? 3.586 -4.723 1.802 1.00 90.94 81 ALA A CA 1
ATOM 630 C C . ALA A 1 81 ? 3.204 -5.643 2.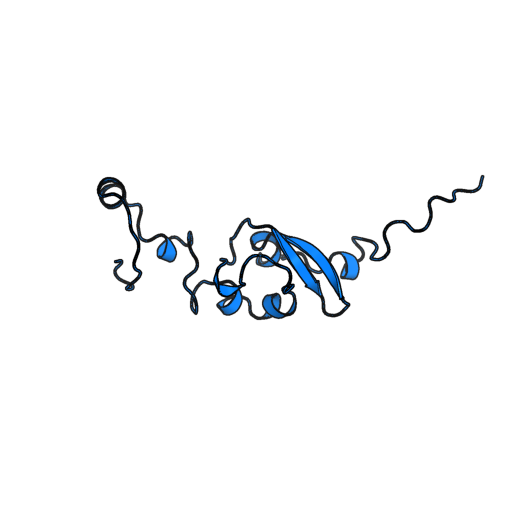967 1.00 90.94 81 ALA A C 1
ATOM 632 O O . ALA A 1 81 ? 3.323 -6.857 2.850 1.00 90.94 81 ALA A O 1
ATOM 633 N N . THR A 1 82 ? 2.805 -5.108 4.122 1.00 90.12 82 THR A N 1
ATOM 634 C CA . THR A 1 82 ? 2.402 -5.934 5.271 1.00 90.12 82 THR A CA 1
ATOM 635 C C . THR A 1 82 ? 0.993 -6.487 5.081 1.00 90.12 82 THR A C 1
ATOM 637 O O . THR A 1 82 ? 0.716 -7.613 5.490 1.00 90.12 82 THR A O 1
ATOM 640 N N . ARG A 1 83 ? 0.112 -5.721 4.433 1.00 90.19 83 ARG A N 1
ATOM 641 C CA . ARG A 1 83 ? -1.288 -6.086 4.174 1.00 90.19 83 ARG A CA 1
ATOM 642 C C . ARG A 1 83 ? -1.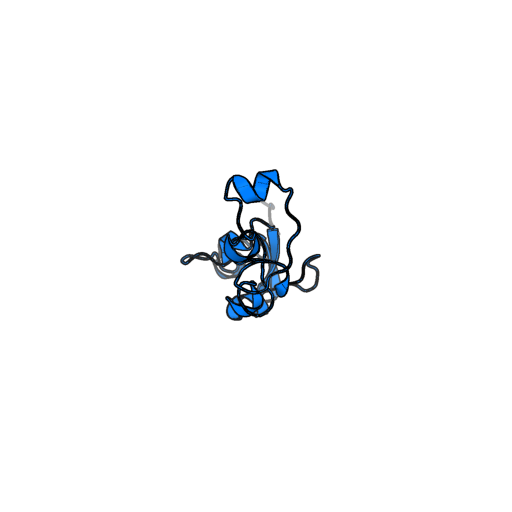433 -7.097 3.046 1.00 90.19 83 ARG A C 1
ATOM 644 O O . ARG A 1 83 ? -2.291 -7.972 3.101 1.00 90.19 83 ARG A O 1
ATOM 651 N N . THR A 1 84 ? -0.555 -7.018 2.058 1.00 89.12 84 THR A N 1
ATOM 652 C CA . THR A 1 84 ? -0.607 -7.844 0.848 1.00 89.12 84 THR A CA 1
ATOM 653 C C . THR A 1 84 ? 0.055 -9.217 0.996 1.00 89.12 84 THR A C 1
ATOM 655 O O . THR A 1 84 ? -0.193 -10.105 0.180 1.00 89.12 84 THR A O 1
ATOM 658 N N . ARG A 1 85 ? 0.874 -9.439 2.035 1.00 85.81 85 ARG A N 1
ATOM 659 C CA . ARG A 1 85 ? 1.502 -10.745 2.326 1.00 85.81 85 AR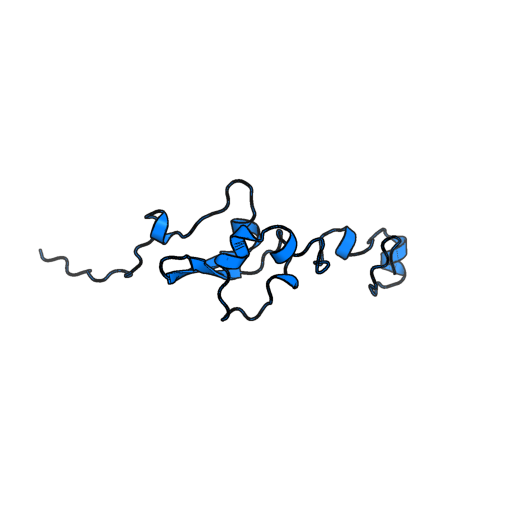G A CA 1
ATOM 660 C C . ARG A 1 85 ? 0.453 -11.850 2.509 1.00 85.81 85 ARG A C 1
ATOM 662 O O . ARG A 1 85 ? -0.668 -11.591 2.929 1.00 85.81 85 ARG A O 1
ATOM 669 N N . ARG A 1 86 ? 0.848 -13.116 2.293 1.00 77.19 86 ARG A N 1
ATOM 670 C CA . ARG A 1 86 ? -0.039 -14.292 2.474 1.00 77.19 86 ARG A CA 1
ATOM 671 C C . ARG A 1 86 ? -0.667 -14.393 3.871 1.00 77.19 86 ARG A C 1
ATOM 673 O O . ARG A 1 86 ? -1.756 -14.930 4.007 1.00 77.19 86 ARG A O 1
ATOM 680 N N . ARG A 1 87 ? 0.013 -13.888 4.906 1.00 76.31 87 ARG A N 1
ATOM 681 C CA . ARG A 1 87 ? -0.538 -13.713 6.262 1.00 76.31 87 ARG A CA 1
ATOM 682 C C . ARG A 1 87 ? -0.709 -12.230 6.580 1.00 76.31 87 ARG A C 1
ATOM 684 O O . ARG A 1 87 ? -0.138 -11.730 7.545 1.00 76.31 87 ARG A O 1
ATOM 691 N N . GLY A 1 88 ? -1.403 -11.521 5.696 1.00 72.19 88 GLY A N 1
ATOM 692 C CA . GLY A 1 88 ? -1.638 -10.091 5.824 1.00 72.19 88 GLY A CA 1
ATOM 693 C C . GLY A 1 88 ? -2.341 -9.754 7.136 1.00 72.19 88 GLY A C 1
ATOM 694 O O . GLY A 1 88 ? -3.242 -10.465 7.581 1.00 72.19 88 GLY A O 1
ATOM 695 N N . SER A 1 89 ? -1.912 -8.671 7.775 1.00 79.88 89 SER A N 1
ATOM 696 C CA . SER A 1 89 ? -2.520 -8.195 9.019 1.00 79.88 89 SER A CA 1
ATOM 697 C C . SER A 1 89 ? -3.873 -7.559 8.716 1.00 79.88 89 SER A C 1
ATOM 699 O O . SER A 1 89 ? -3.911 -6.577 7.987 1.00 79.88 89 SER A O 1
ATOM 701 N N . GLY A 1 90 ? -4.977 -8.081 9.245 1.00 86.56 90 GLY A N 1
ATOM 702 C CA . GLY A 1 90 ? -6.287 -7.421 9.166 1.00 86.56 90 GLY A CA 1
ATOM 703 C C . GLY A 1 90 ? -6.380 -6.171 10.046 1.00 86.56 90 GLY A C 1
ATOM 704 O O . GLY A 1 90 ? -5.399 -5.750 10.664 1.00 86.56 90 GLY A O 1
ATOM 705 N N . CYS A 1 91 ? -7.586 -5.616 10.148 1.00 90.38 91 CYS A N 1
ATOM 706 C CA . CYS A 1 91 ? -7.882 -4.556 11.103 1.00 90.38 91 CYS A CA 1
ATOM 707 C C . CYS A 1 91 ? -7.504 -4.987 12.540 1.00 90.38 91 CYS A C 1
ATOM 709 O O . CYS A 1 91 ? -8.070 -5.964 13.047 1.00 90.38 91 CYS A O 1
ATOM 711 N N . PRO A 1 92 ? -6.585 -4.279 13.222 1.00 89.12 92 PRO A N 1
ATOM 712 C CA . PRO A 1 92 ? -6.126 -4.655 14.560 1.00 89.12 92 PRO A CA 1
ATOM 713 C C . PRO A 1 92 ? -7.238 -4.542 15.610 1.00 89.12 92 PRO A C 1
ATOM 715 O O . PRO A 1 92 ? -7.274 -5.343 16.542 1.00 89.12 92 PRO A O 1
ATOM 718 N N . TYR A 1 93 ? -8.187 -3.627 15.407 1.00 89.75 93 TYR A N 1
ATOM 719 C CA . TYR A 1 93 ? -9.373 -3.465 16.246 1.00 89.75 93 TYR A CA 1
ATOM 720 C C . TYR A 1 93 ? -10.383 -4.610 16.073 1.00 89.75 93 TYR A C 1
ATOM 722 O O . TYR A 1 93 ? -11.021 -5.036 17.028 1.00 89.75 93 TYR A O 1
ATOM 730 N N . CYS A 1 94 ? -10.530 -5.159 14.857 1.00 88.69 94 CYS A N 1
ATOM 731 C CA . CYS A 1 94 ? -11.333 -6.373 14.625 1.00 88.69 94 CYS A CA 1
ATOM 732 C C . CYS A 1 94 ? -10.682 -7.621 15.202 1.00 88.69 94 CYS A C 1
ATOM 734 O O . CYS A 1 94 ? -11.381 -8.513 15.666 1.00 88.69 94 CYS A O 1
ATOM 736 N N . ALA A 1 95 ? -9.355 -7.671 15.191 1.00 87.06 95 ALA A N 1
ATOM 737 C CA . ALA A 1 95 ? -8.602 -8.793 15.724 1.00 87.06 95 ALA A CA 1
ATOM 738 C C . ALA A 1 95 ? -8.428 -8.752 17.256 1.00 87.06 95 ALA A C 1
ATOM 740 O O . ALA A 1 95 ? -7.719 -9.604 17.785 1.00 87.06 95 ALA A O 1
ATOM 741 N N . GLY A 1 96 ? -8.993 -7.756 17.956 1.00 85.50 96 GLY A N 1
ATOM 742 C CA . GLY A 1 96 ? -8.832 -7.586 19.407 1.00 85.50 96 GLY A CA 1
ATOM 743 C C . GLY A 1 96 ? -7.398 -7.263 19.845 1.00 85.50 96 GLY A C 1
ATOM 744 O O . GLY A 1 96 ? -7.042 -7.460 21.000 1.00 85.50 96 GLY A O 1
ATOM 745 N N . ARG A 1 97 ? -6.549 -6.802 18.917 1.00 83.81 97 ARG A N 1
ATOM 746 C CA . ARG A 1 97 ? -5.140 -6.456 19.181 1.00 83.81 97 ARG A CA 1
ATOM 747 C C . ARG A 1 97 ? -4.978 -5.017 19.659 1.00 83.81 97 ARG A C 1
ATOM 749 O O . ARG A 1 97 ? -3.952 -4.684 20.242 1.00 83.81 97 ARG A O 1
ATOM 756 N N . GLN A 1 98 ? -5.951 -4.168 19.344 1.00 80.56 98 GLN A N 1
ATOM 757 C CA . GLN A 1 98 ? -6.005 -2.766 19.737 1.00 80.56 98 GLN A CA 1
ATOM 758 C C . GLN A 1 98 ? -7.429 -2.416 20.150 1.00 80.56 98 GLN A C 1
ATOM 760 O O . GLN A 1 98 ? -8.386 -2.909 19.551 1.00 80.56 98 GLN A O 1
ATOM 765 N N . ASP A 1 99 ? -7.548 -1.554 21.152 1.00 76.12 99 ASP A N 1
ATOM 766 C CA . ASP A 1 99 ? -8.831 -1.029 21.590 1.00 76.12 99 ASP A CA 1
ATOM 767 C C . ASP A 1 99 ? -9.251 0.158 20.692 1.00 76.12 99 ASP A C 1
ATOM 769 O O . ASP A 1 99 ? -8.445 1.074 20.491 1.00 76.12 99 ASP A O 1
ATOM 773 N N . PRO A 1 100 ? -10.458 0.140 20.091 1.00 65.19 100 PRO A N 1
ATOM 774 C CA . PRO A 1 100 ? -10.931 1.202 19.197 1.00 65.19 100 PRO A CA 1
ATOM 775 C C . PRO A 1 100 ? -11.217 2.527 19.916 1.00 65.19 100 PRO A C 1
ATOM 777 O O . PRO A 1 100 ? -11.322 3.565 19.266 1.00 65.19 100 PRO A O 1
ATOM 780 N N . GLN A 1 101 ? -11.297 2.497 21.243 1.00 59.34 101 GLN A N 1
ATOM 781 C CA . GLN A 1 101 ? -11.478 3.612 22.158 1.00 59.34 101 GLN A CA 1
ATOM 782 C C . GLN A 1 101 ? -10.260 3.652 23.094 1.00 59.34 101 GLN A C 1
ATOM 784 O O . GLN A 1 101 ? -10.372 3.360 24.284 1.00 59.34 101 GLN A O 1
ATOM 789 N N . GLY A 1 102 ? -9.076 3.964 22.543 1.00 54.94 102 GLY A N 1
ATOM 790 C CA . GLY A 1 102 ? -7.817 4.038 23.299 1.00 54.94 102 GLY A CA 1
ATOM 791 C C . GLY A 1 102 ? -7.997 4.611 24.716 1.00 54.94 102 GLY A C 1
ATOM 792 O O . GLY A 1 102 ? -8.859 5.456 24.936 1.00 54.94 102 GLY A O 1
ATOM 793 N N . PRO A 1 103 ? -7.198 4.149 25.686 1.00 50.94 103 PRO A N 1
ATOM 794 C CA . PRO A 1 103 ? -7.606 3.922 27.073 1.00 50.94 103 PRO A CA 1
ATOM 795 C C . PRO A 1 103 ? -8.495 5.026 27.668 1.00 50.94 103 PRO A C 1
ATOM 797 O O . PRO A 1 103 ? -8.009 5.981 28.269 1.00 50.94 103 PRO A O 1
ATOM 800 N N . LEU A 1 104 ? -9.814 4.844 27.606 1.00 55.53 104 LEU A N 1
ATOM 801 C CA . LEU A 1 104 ? -10.754 5.518 28.499 1.00 55.53 104 LEU A CA 1
ATOM 802 C C . LEU A 1 104 ? -10.849 4.712 29.802 1.00 55.53 104 LEU A C 1
ATOM 804 O O . LEU A 1 104 ? -11.870 4.081 30.046 1.00 55.53 104 LEU A O 1
ATOM 808 N N . SER A 1 105 ? -9.764 4.661 30.592 1.00 51.06 105 SER A N 1
ATOM 809 C CA . SER A 1 105 ? -9.744 4.389 32.050 1.00 51.06 105 SER A CA 1
ATOM 810 C C . SER A 1 105 ? -8.338 4.019 32.536 1.00 51.06 105 SER A C 1
ATOM 812 O O . SER A 1 105 ? -7.958 2.852 32.594 1.00 51.06 105 SER A O 1
ATOM 814 N N . ALA A 1 106 ? -7.587 5.017 32.995 1.00 50.88 106 ALA A N 1
ATOM 815 C CA . ALA A 1 106 ? -6.607 4.831 34.064 1.00 50.88 106 ALA A CA 1
ATOM 816 C C . ALA A 1 106 ? -7.116 5.534 35.332 1.00 50.88 106 ALA A C 1
ATOM 818 O O . ALA A 1 106 ? -6.446 6.380 35.906 1.00 50.88 106 ALA A O 1
ATOM 819 N N . GLY A 1 107 ? -8.336 5.192 35.752 1.00 50.00 107 GLY A N 1
ATOM 820 C CA . GLY A 1 107 ? -8.813 5.407 37.115 1.00 50.00 107 GLY A CA 1
ATOM 821 C C . GLY A 1 107 ? -8.6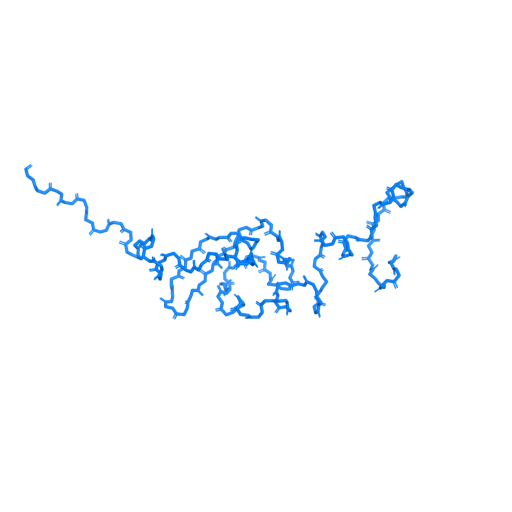30 4.115 37.903 1.00 50.00 107 GLY A C 1
ATOM 822 O O . GLY A 1 107 ? -9.585 3.371 38.098 1.00 50.00 107 GLY A O 1
ATOM 823 N N . LYS A 1 108 ? -7.392 3.797 38.296 1.00 43.59 108 LYS A N 1
ATOM 824 C CA . LYS A 1 108 ? -7.151 2.766 39.311 1.00 43.59 108 LYS A CA 1
ATOM 825 C C . LYS A 1 108 ? -7.432 3.403 40.671 1.00 43.59 108 LYS A C 1
ATOM 827 O O . LYS A 1 108 ? -6.592 4.126 41.189 1.00 43.59 108 LYS A O 1
ATOM 832 N N . SER A 1 109 ? -8.624 3.164 41.206 1.00 48.78 109 SER A N 1
ATOM 833 C CA . SER A 1 109 ? -8.889 3.286 42.637 1.00 48.78 109 SER A CA 1
ATOM 834 C C . SER A 1 109 ? -8.182 2.143 43.365 1.00 48.78 109 SER A C 1
ATOM 836 O O . SER A 1 109 ? -8.455 0.980 43.064 1.00 48.78 109 SER A O 1
ATOM 838 N N . ALA A 1 110 ? -7.284 2.485 44.284 1.00 51.69 110 ALA A N 1
ATOM 839 C CA . ALA A 1 110 ? -6.978 1.765 45.521 1.00 51.69 110 ALA A CA 1
ATOM 840 C C . ALA A 1 110 ? -6.146 2.696 46.407 1.00 51.69 110 ALA A C 1
ATOM 842 O O . ALA A 1 110 ? -5.106 3.181 45.907 1.00 51.69 110 ALA A O 1
#

pLDDT: mean 79.88, std 13.2, range [43.59, 94.81]

Mean predicted aligned error: 10.07 Å

Secondary structure (DSSP, 8-state):
--TT-------HHHHHTT---TTTTTSS--TTTTBHHHH-HHHHTTB-TTSSS-GGGSBTT---EEEEE-TT--EEEEEHHHHHSTT----TTTTTSS-SSTT-------

Foldseek 3Di:
DAPVPDDDDDDPVCVVVPVDDCCVVQVWADQCPFFQCNVPVVQVQFADPPWPDDSSGHGQLFQDWGWTQDPVRQIDIDGSVQQSDPPRDDDCCVVVNDPSPPDPDPPDDD

Sequence (110 aa):
MCSRGHDFSASPANRSNGFGCPYCAGQRPWRGETDLATLRPDLIQEWDNSNPFDPDTVTVGSGVSVIWRCARDHRWSARVATRTRRRGSGCPYCAGRQDPQGPLSAGKSA

Solvent-accessible surface area (backbone atoms only — not comparable to full-atom values): 6835 Å² total; per-residue (Å²): 98,44,100,84,66,48,81,66,91,70,59,73,68,40,61,76,71,65,60,64,53,48,56,79,71,67,75,38,42,41,73,85,65,50,4,25,44,63,70,36,55,80,55,53,74,26,54,38,88,86,42,97,66,57,57,48,73,34,31,47,76,30,80,55,72,42,48,33,26,45,99,84,69,52,72,47,79,47,34,42,33,51,49,62,39,97,81,36,65,70,61,45,53,82,70,70,75,41,67,90,66,67,85,85,72,88,78,79,87,128